Protein AF-A0A967WAH9-F1 (afdb_monomer)

Radius of gyration: 11.99 Å; Cα contacts (8 Å, |Δi|>4): 75; chains: 1; bounding box: 25×24×30 Å

Foldseek 3Di:
DPDPPPPDDDLLNLLLVCQQVQLVVDPNSKDALVRSQVVSCVSPNDDSVVVVVCCVPQPQFDDPDPRITHGDPVRD

Solvent-accessible surface area (backbone atoms only — not comparable to full-atom values): 4665 Å² total; per-residue (Å²): 144,79,81,87,75,88,72,84,75,50,73,64,55,56,47,62,74,40,42,69,65,50,18,70,76,31,98,83,38,44,36,44,54,68,56,54,47,54,57,47,39,73,79,46,87,63,69,63,62,67,57,55,48,46,52,73,71,41,74,22,39,39,77,71,56,99,60,26,30,32,68,42,82,90,51,108

Secondary structure (DSSP, 8-state):
------SS--HHHHHHHHHHHHHTTSTTS-EEHHHHHHHHHHHS---HHHHHHHHHH-TTEEEEETTEEEE-GGG-

Mean predicted aligned error: 4.49 Å

pLDDT: mean 91.74, std 14.42, range [36.12, 98.62]

Structure (mmCIF, N/CA/C/O backbone):
data_AF-A0A967WAH9-F1
#
_entry.id   AF-A0A967WAH9-F1
#
loop_
_atom_site.group_PDB
_atom_site.id
_atom_site.type_symbol
_atom_site.label_atom_id
_atom_site.label_alt_id
_atom_site.label_comp_id
_atom_site.label_asym_id
_atom_site.label_entity_id
_atom_site.label_seq_id
_atom_site.pdbx_PDB_ins_code
_atom_site.Cartn_x
_atom_site.Cartn_y
_atom_site.Cartn_z
_atom_site.occupancy
_atom_site.B_iso_or_equiv
_atom_site.auth_seq_id
_atom_site.auth_comp_id
_atom_site.auth_asym_id
_atom_site.auth_atom_id
_atom_site.pdbx_PDB_model_num
ATOM 1 N N . TRP A 1 1 ? 15.726 11.861 14.348 1.00 49.78 1 TRP A N 1
ATOM 2 C CA . TRP A 1 1 ? 14.805 11.121 15.233 1.00 49.78 1 TRP A CA 1
ATOM 3 C C . TRP A 1 1 ? 14.049 12.111 16.100 1.00 49.78 1 TRP A C 1
ATOM 5 O O . TRP A 1 1 ? 14.102 12.041 17.319 1.00 49.78 1 TRP A O 1
ATOM 15 N N . GLU A 1 2 ? 13.357 13.044 15.456 1.00 36.12 2 GLU A N 1
ATOM 16 C CA . GLU A 1 2 ? 12.505 14.029 16.113 1.00 36.12 2 GLU A CA 1
ATOM 17 C C . GLU A 1 2 ? 11.096 13.801 15.568 1.00 36.12 2 GLU A C 1
ATOM 19 O O . GLU A 1 2 ? 10.895 13.775 14.357 1.00 36.12 2 GLU A O 1
ATOM 24 N N . GLU A 1 3 ? 10.180 13.523 16.496 1.00 45.22 3 GLU A N 1
ATOM 25 C CA . GLU A 1 3 ? 8.723 13.511 16.329 1.00 45.22 3 GLU A CA 1
ATOM 26 C C . GLU A 1 3 ? 8.100 12.474 15.378 1.00 45.22 3 GLU A C 1
ATOM 28 O O . GLU A 1 3 ? 7.455 12.806 14.388 1.00 45.22 3 GLU A O 1
ATOM 33 N N . VAL A 1 4 ? 8.133 11.191 15.760 1.00 55.59 4 VAL A N 1
ATOM 34 C CA . VAL A 1 4 ? 7.039 10.280 15.370 1.00 55.59 4 VA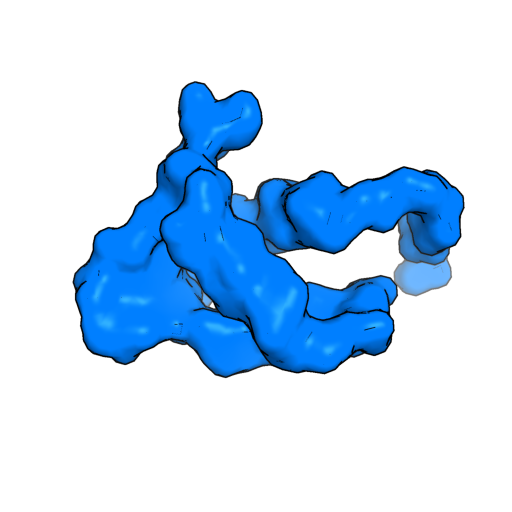L A CA 1
ATOM 35 C C . VAL A 1 4 ? 5.939 10.419 16.423 1.00 55.59 4 VAL A C 1
ATOM 37 O O . VAL A 1 4 ? 5.856 9.645 17.377 1.00 55.59 4 VAL A O 1
ATOM 40 N N . HIS A 1 5 ? 5.127 11.471 16.300 1.00 47.25 5 HIS A N 1
ATOM 41 C CA . HIS A 1 5 ? 3.913 11.631 17.100 1.00 47.25 5 HIS A CA 1
ATOM 42 C C . HIS A 1 5 ? 2.922 10.532 16.712 1.00 47.25 5 HIS A C 1
ATOM 44 O O . HIS A 1 5 ? 2.138 10.691 15.786 1.00 47.25 5 HIS A O 1
ATOM 50 N N . TYR A 1 6 ? 2.913 9.416 17.442 1.00 52.56 6 TYR A N 1
ATOM 51 C CA . TYR A 1 6 ? 1.900 8.365 17.289 1.00 52.56 6 TYR A CA 1
ATOM 52 C C . TYR A 1 6 ? 0.541 8.789 17.893 1.00 52.56 6 TYR A C 1
ATOM 54 O O . TYR A 1 6 ? -0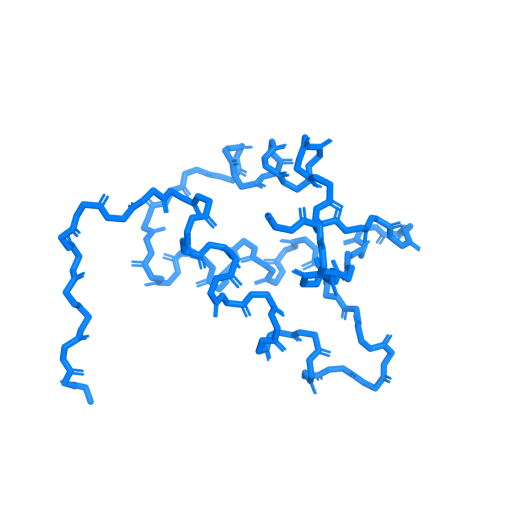.067 8.067 18.683 1.00 52.56 6 TYR A O 1
ATOM 62 N N . ARG A 1 7 ? 0.075 10.012 17.604 1.00 54.09 7 ARG A N 1
ATOM 63 C CA . ARG A 1 7 ? -1.205 10.538 18.097 1.00 54.09 7 ARG A CA 1
ATOM 64 C C . ARG A 1 7 ? -2.281 10.329 17.034 1.00 54.09 7 ARG A C 1
ATOM 66 O O . ARG A 1 7 ? -2.427 11.135 16.130 1.00 54.09 7 ARG A O 1
ATOM 73 N N . GLY A 1 8 ? -3.050 9.252 17.165 1.00 69.56 8 GLY A N 1
ATOM 74 C CA . GLY A 1 8 ? -4.375 9.127 16.542 1.00 69.56 8 GLY A CA 1
ATOM 75 C C . GLY A 1 8 ? -4.448 8.833 15.038 1.00 69.56 8 GLY A C 1
ATOM 76 O O . GLY A 1 8 ? -5.562 8.680 14.545 1.00 69.56 8 GLY A O 1
ATOM 77 N N . GLU A 1 9 ? -3.334 8.709 14.310 1.00 82.50 9 GLU A N 1
ATOM 78 C CA . GLU A 1 9 ? -3.397 8.388 12.876 1.00 82.50 9 GLU A CA 1
ATOM 79 C C . GLU A 1 9 ? -3.923 6.965 12.604 1.00 82.50 9 GLU A C 1
ATOM 81 O O . GLU A 1 9 ? -3.523 5.958 13.214 1.00 82.50 9 GLU A O 1
ATOM 86 N N . SER A 1 10 ? -4.847 6.871 11.647 1.00 93.56 10 SER A N 1
ATOM 87 C CA . SER A 1 10 ? -5.380 5.601 11.165 1.00 93.56 10 SER A CA 1
ATOM 88 C C . SER A 1 10 ? -4.310 4.817 10.398 1.00 93.56 10 SER A C 1
ATOM 90 O O . SER A 1 10 ? -3.328 5.371 9.903 1.00 93.56 10 SER A O 1
ATOM 92 N N . LEU A 1 11 ? -4.487 3.496 10.281 1.00 95.69 11 LEU A N 1
ATOM 93 C CA . LEU A 1 11 ? -3.569 2.668 9.489 1.00 95.69 11 LEU A CA 1
ATOM 94 C C . LEU A 1 11 ? -3.522 3.136 8.025 1.00 95.69 11 LEU A C 1
ATOM 96 O O . LEU A 1 11 ? -2.450 3.145 7.422 1.00 95.69 11 LEU A O 1
ATOM 100 N N . LEU A 1 12 ? -4.665 3.583 7.497 1.00 97.00 12 LEU A N 1
ATOM 101 C CA . LEU A 1 12 ? -4.773 4.158 6.162 1.00 97.00 12 LEU A CA 1
ATOM 102 C C . LEU A 1 12 ? -3.911 5.416 6.015 1.00 97.00 12 LEU A C 1
ATOM 104 O O . LEU A 1 12 ? -3.129 5.495 5.075 1.00 97.00 12 LEU A O 1
ATOM 108 N N . GLN A 1 13 ? -3.978 6.355 6.965 1.00 96.19 13 GLN A N 1
ATOM 109 C CA . GLN A 1 13 ? -3.156 7.573 6.939 1.00 96.19 13 GLN A CA 1
ATOM 110 C C . GLN A 1 13 ? -1.658 7.247 6.949 1.00 96.19 13 GLN A C 1
ATOM 112 O O . GLN A 1 13 ? -0.903 7.794 6.145 1.00 96.19 13 GLN A O 1
ATOM 117 N N . THR A 1 14 ? -1.237 6.282 7.776 1.00 95.44 14 THR A N 1
ATOM 118 C CA . THR A 1 14 ? 0.152 5.799 7.780 1.00 95.44 14 THR A CA 1
ATOM 119 C C . THR A 1 14 ? 0.560 5.228 6.416 1.00 95.44 14 THR A C 1
ATOM 121 O O . THR A 1 14 ? 1.651 5.516 5.925 1.00 95.44 14 THR A O 1
ATOM 124 N N . MET A 1 15 ? -0.300 4.422 5.783 1.00 97.62 15 MET A N 1
ATOM 125 C CA . MET A 1 15 ? -0.015 3.826 4.474 1.00 97.62 15 MET A CA 1
ATOM 126 C C . MET A 1 15 ? 0.027 4.877 3.359 1.00 97.62 15 MET A C 1
ATOM 128 O O . MET A 1 15 ? 0.997 4.909 2.603 1.00 97.62 15 MET A O 1
ATOM 132 N N . VAL A 1 16 ? -0.956 5.779 3.295 1.00 97.75 16 VAL A N 1
ATOM 133 C CA . VAL A 1 16 ? -1.025 6.890 2.328 1.00 97.75 16 VAL A CA 1
ATOM 134 C C . VAL A 1 16 ? 0.205 7.791 2.428 1.00 97.75 16 VAL A C 1
ATOM 136 O O . VAL A 1 16 ? 0.807 8.123 1.412 1.00 97.75 16 VAL A O 1
ATOM 139 N N . GLY A 1 17 ? 0.643 8.138 3.642 1.00 96.00 17 GLY A N 1
ATOM 140 C CA . GLY A 1 17 ? 1.826 8.980 3.844 1.00 96.00 17 GLY A CA 1
ATOM 141 C C . GLY A 1 17 ? 3.151 8.314 3.448 1.00 96.00 17 GLY A C 1
ATOM 142 O O . GLY A 1 17 ? 4.155 8.999 3.225 1.00 96.00 17 GLY A O 1
ATOM 143 N N . MET A 1 18 ? 3.178 6.983 3.358 1.00 95.19 18 MET A N 1
ATOM 144 C CA . MET A 1 18 ? 4.393 6.218 3.088 1.00 95.19 18 MET A CA 1
ATOM 145 C C . MET A 1 18 ? 4.485 5.718 1.645 1.00 95.19 18 MET A C 1
ATOM 147 O O . MET A 1 18 ? 5.583 5.676 1.092 1.00 95.19 18 MET A O 1
ATOM 151 N N . MET A 1 19 ? 3.363 5.367 1.017 1.00 97.81 19 MET A N 1
ATOM 152 C CA . MET A 1 19 ? 3.348 4.768 -0.318 1.00 97.81 19 MET A CA 1
ATOM 153 C C . MET A 1 19 ? 4.057 5.604 -1.401 1.00 97.81 19 MET A C 1
ATOM 155 O O . MET A 1 19 ? 4.889 5.016 -2.094 1.00 97.81 19 MET A O 1
ATOM 159 N N . PRO A 1 20 ? 3.880 6.940 -1.501 1.00 97.31 20 PRO A N 1
ATOM 160 C CA . PRO A 1 20 ? 4.645 7.764 -2.445 1.00 97.31 20 PRO A CA 1
ATOM 161 C C . PRO A 1 20 ? 6.161 7.651 -2.273 1.00 97.31 20 PRO A C 1
ATOM 163 O O . PRO A 1 20 ? 6.912 7.704 -3.239 1.00 97.31 20 PRO A O 1
ATOM 166 N N . LYS A 1 21 ? 6.636 7.495 -1.031 1.00 96.81 21 LYS A N 1
ATOM 167 C CA . LYS A 1 21 ? 8.069 7.361 -0.739 1.00 96.81 21 LYS A CA 1
ATOM 168 C C . LYS A 1 21 ? 8.588 5.973 -1.089 1.00 96.81 21 LYS A C 1
ATOM 170 O O . LYS A 1 21 ? 9.763 5.836 -1.391 1.00 96.81 21 LYS A O 1
ATOM 175 N N . LEU A 1 22 ? 7.745 4.944 -1.009 1.00 97.56 22 LEU A N 1
ATOM 176 C CA . LEU A 1 22 ? 8.141 3.581 -1.348 1.00 97.56 22 LEU A CA 1
ATOM 177 C C . LEU A 1 22 ? 8.182 3.360 -2.860 1.00 97.56 22 LEU A C 1
ATOM 179 O O . LEU A 1 22 ? 9.083 2.674 -3.337 1.00 97.56 22 LEU A O 1
ATOM 183 N N . THR A 1 23 ? 7.246 3.934 -3.620 1.00 97.44 23 THR A N 1
ATOM 184 C CA . THR A 1 23 ? 7.205 3.764 -5.081 1.00 97.44 23 THR A CA 1
ATOM 185 C C . THR A 1 23 ? 8.446 4.349 -5.754 1.00 97.44 23 THR A C 1
ATOM 187 O O . THR A 1 23 ? 8.971 3.731 -6.680 1.00 97.44 23 THR A O 1
ATOM 190 N N . THR A 1 24 ? 8.989 5.457 -5.235 1.00 96.88 24 THR A N 1
ATOM 191 C CA . THR A 1 24 ? 10.216 6.094 -5.751 1.00 96.88 24 THR A CA 1
ATOM 192 C C . THR A 1 24 ? 11.491 5.279 -5.521 1.00 96.88 24 THR A C 1
ATOM 194 O O . THR A 1 24 ? 12.503 5.554 -6.162 1.00 96.88 24 THR A O 1
ATOM 197 N N . LEU A 1 25 ? 11.465 4.250 -4.663 1.00 96.00 25 LEU A N 1
ATOM 198 C CA . LEU A 1 25 ? 12.612 3.356 -4.434 1.00 96.00 25 LEU A CA 1
ATOM 199 C C . LEU A 1 25 ? 12.818 2.3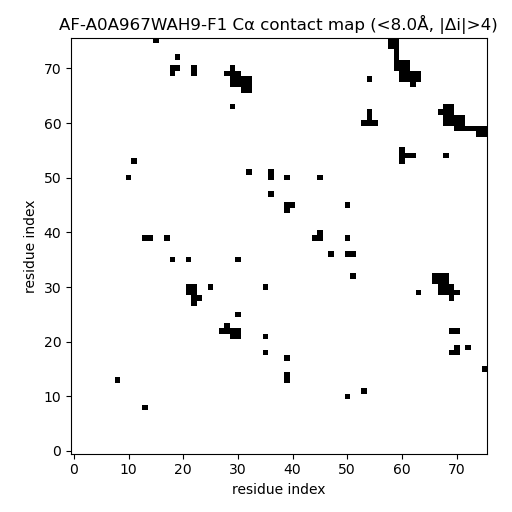40 -5.566 1.00 96.00 25 LEU A C 1
ATOM 201 O O . LEU A 1 25 ? 13.809 1.611 -5.565 1.00 96.00 25 LEU A O 1
ATOM 205 N N . SER A 1 26 ? 11.887 2.271 -6.520 1.00 93.00 26 SER A N 1
ATOM 206 C CA . SER A 1 26 ? 11.975 1.395 -7.685 1.00 93.00 26 SER A CA 1
ATOM 207 C C . SER A 1 26 ? 11.844 2.208 -8.977 1.00 93.00 26 SER A C 1
ATOM 209 O O . SER A 1 26 ? 10.976 3.080 -9.054 1.00 93.00 26 SER A O 1
ATOM 211 N N . PRO A 1 27 ? 12.622 1.903 -10.030 1.00 92.88 27 PRO A N 1
ATOM 212 C CA . PRO A 1 27 ? 12.449 2.545 -11.334 1.00 92.88 27 PRO A CA 1
ATOM 213 C C . PRO A 1 27 ? 11.055 2.333 -11.942 1.00 92.88 27 PRO A C 1
ATOM 215 O O .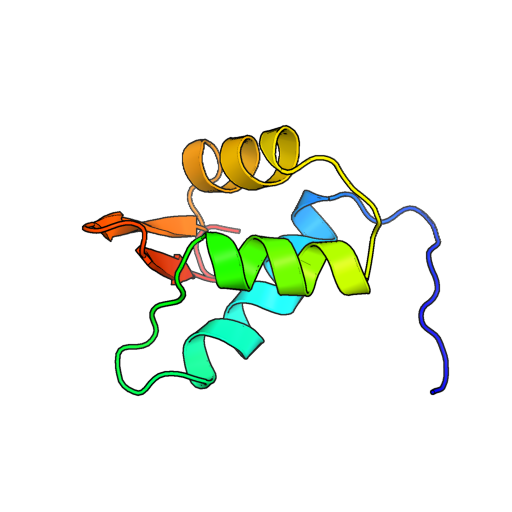 PRO A 1 27 ? 10.584 3.162 -12.710 1.00 92.88 27 PRO A O 1
ATOM 218 N N . GLN A 1 28 ? 10.394 1.222 -11.603 1.00 95.38 28 GLN A N 1
ATOM 219 C CA . GLN A 1 28 ? 9.065 0.866 -12.102 1.00 95.38 28 GLN A CA 1
ATOM 220 C C . GLN A 1 28 ? 7.929 1.580 -11.356 1.00 95.38 28 GLN A C 1
ATOM 222 O O . GLN A 1 28 ? 6.776 1.452 -11.755 1.00 95.38 28 GLN A O 1
ATOM 227 N N . GLY A 1 29 ? 8.217 2.299 -10.266 1.00 97.00 29 GLY A N 1
ATOM 228 C CA . GLY A 1 29 ? 7.177 2.923 -9.447 1.00 97.00 29 GLY A CA 1
ATOM 229 C C . GLY A 1 29 ? 6.293 1.913 -8.706 1.00 97.00 29 GLY A C 1
ATOM 230 O O . GLY A 1 29 ? 5.158 2.235 -8.359 1.00 97.00 29 GLY A O 1
ATOM 231 N N . THR A 1 30 ? 6.779 0.689 -8.472 1.00 98.00 30 THR A N 1
ATOM 232 C CA . THR A 1 30 ? 6.015 -0.410 -7.864 1.00 98.00 30 THR A CA 1
ATOM 233 C C . THR A 1 30 ? 6.704 -0.989 -6.636 1.00 98.00 30 THR A C 1
ATOM 235 O O . THR A 1 30 ? 7.924 -1.124 -6.590 1.00 98.00 30 THR A O 1
ATOM 238 N N . VAL A 1 31 ? 5.918 -1.433 -5.662 1.00 98.44 31 VAL A N 1
ATOM 239 C CA . VAL A 1 31 ? 6.398 -1.940 -4.378 1.00 98.44 31 VAL A CA 1
ATOM 240 C C . VAL A 1 31 ? 5.743 -3.284 -4.089 1.00 98.44 31 VAL A C 1
ATOM 242 O O . VAL A 1 31 ? 4.527 -3.430 -4.194 1.00 98.44 31 VAL A O 1
ATOM 245 N N . HIS A 1 32 ? 6.541 -4.283 -3.713 1.00 98.44 32 HIS A N 1
ATOM 246 C CA . HIS A 1 32 ? 6.014 -5.595 -3.342 1.00 98.44 32 HIS A CA 1
ATOM 247 C C . HIS A 1 32 ? 5.291 -5.531 -1.982 1.00 98.44 32 HIS A C 1
ATOM 249 O O . HIS A 1 32 ? 5.789 -4.894 -1.050 1.00 98.44 32 HIS A O 1
ATOM 255 N N . ALA A 1 33 ? 4.182 -6.259 -1.808 1.00 98.38 33 ALA A N 1
ATOM 256 C CA . ALA A 1 33 ? 3.386 -6.255 -0.568 1.00 98.38 33 ALA A CA 1
ATOM 257 C C . ALA A 1 33 ? 4.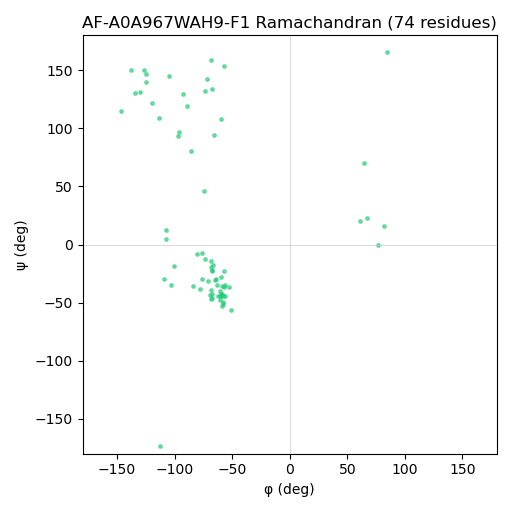202 -6.539 0.705 1.00 98.38 33 ALA A C 1
ATOM 259 O O . ALA A 1 33 ? 3.966 -5.928 1.745 1.00 98.38 33 ALA A O 1
ATOM 260 N N . LYS A 1 34 ? 5.203 -7.428 0.628 1.00 98.12 34 LYS A N 1
ATOM 261 C CA . LYS A 1 34 ? 6.125 -7.693 1.753 1.00 98.12 34 LYS A CA 1
ATOM 262 C C . LYS A 1 34 ? 6.903 -6.443 2.175 1.0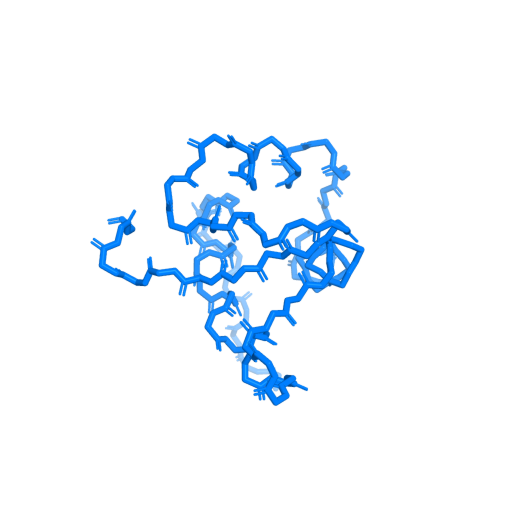0 98.12 34 LYS A C 1
ATOM 264 O O . LYS A 1 34 ? 7.075 -6.220 3.365 1.00 98.12 34 LYS A O 1
ATOM 269 N N . THR A 1 35 ? 7.353 -5.632 1.219 1.00 98.19 35 THR A N 1
ATOM 270 C CA . THR A 1 35 ? 8.084 -4.389 1.495 1.00 98.19 35 THR A CA 1
ATOM 271 C C . THR A 1 35 ? 7.162 -3.351 2.118 1.00 98.19 35 THR A C 1
ATOM 273 O O . THR A 1 35 ? 7.537 -2.737 3.113 1.00 98.19 35 THR A O 1
ATOM 276 N N . ILE A 1 36 ? 5.938 -3.215 1.593 1.00 98.19 36 ILE A N 1
ATOM 277 C CA . ILE A 1 36 ? 4.910 -2.332 2.163 1.00 98.19 36 ILE A CA 1
ATOM 278 C C . ILE A 1 36 ? 4.639 -2.726 3.619 1.00 98.19 36 ILE A C 1
ATOM 280 O O . ILE A 1 36 ? 4.749 -1.887 4.509 1.00 98.19 36 ILE A O 1
ATOM 284 N N . TYR A 1 37 ? 4.374 -4.011 3.883 1.00 98.25 37 TYR A N 1
ATOM 285 C CA . TYR A 1 37 ? 4.152 -4.515 5.239 1.00 98.25 37 TYR A CA 1
ATOM 286 C C . TYR A 1 37 ? 5.340 -4.241 6.165 1.00 98.25 37 TYR A C 1
ATOM 288 O O . TYR A 1 37 ? 5.145 -3.699 7.249 1.00 98.25 37 TYR A O 1
ATOM 296 N N . SER A 1 38 ? 6.564 -4.571 5.746 1.00 97.44 38 SER A N 1
ATOM 297 C CA .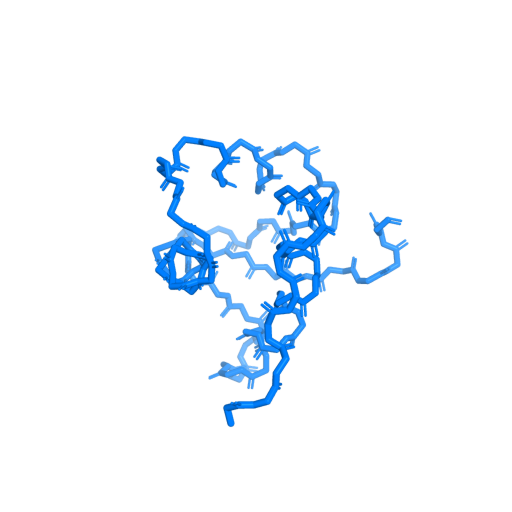 SER A 1 38 ? 7.760 -4.338 6.560 1.00 97.44 38 SER A CA 1
ATOM 298 C C . SER A 1 38 ? 7.938 -2.860 6.903 1.00 97.44 38 SER A C 1
ATOM 300 O O . SER A 1 38 ? 8.227 -2.537 8.052 1.00 97.44 38 SER A O 1
ATOM 302 N N . ALA A 1 39 ? 7.717 -1.962 5.942 1.00 96.75 39 ALA A N 1
ATOM 303 C CA . ALA A 1 39 ? 7.833 -0.526 6.155 1.00 96.75 39 ALA A CA 1
ATOM 304 C C . ALA A 1 39 ? 6.740 0.003 7.106 1.00 96.75 39 ALA A C 1
ATOM 306 O O . ALA A 1 39 ? 7.050 0.739 8.044 1.00 96.75 39 ALA A O 1
ATOM 307 N N . VAL A 1 40 ? 5.487 -0.449 6.953 1.00 96.19 40 VAL A N 1
ATOM 308 C CA . VAL A 1 40 ? 4.390 -0.093 7.870 1.00 96.19 40 VAL A CA 1
ATOM 309 C C . VAL A 1 40 ? 4.698 -0.610 9.274 1.00 96.19 40 VAL A C 1
ATOM 311 O O . VAL A 1 40 ? 4.546 0.125 10.244 1.00 96.19 40 VAL A O 1
ATOM 314 N N . ASN A 1 41 ? 5.175 -1.852 9.392 1.00 95.31 41 ASN A N 1
ATOM 315 C CA . ASN A 1 41 ? 5.408 -2.518 10.671 1.00 95.31 41 ASN A CA 1
ATOM 316 C C . ASN A 1 41 ? 6.555 -1.894 11.491 1.00 95.31 41 ASN A C 1
ATOM 318 O O . ASN A 1 41 ? 6.571 -2.027 12.715 1.00 95.31 41 ASN A O 1
ATOM 322 N N . VAL A 1 42 ? 7.492 -1.193 10.838 1.00 94.25 42 VAL A N 1
ATOM 323 C CA . VAL A 1 42 ? 8.522 -0.375 11.507 1.00 94.25 42 VAL A CA 1
ATOM 324 C C . VAL A 1 42 ? 7.903 0.845 12.193 1.00 94.25 42 VAL A C 1
ATOM 326 O O . VAL A 1 42 ? 8.313 1.191 13.297 1.00 94.25 42 VAL A O 1
ATOM 329 N N . LEU A 1 43 ? 6.909 1.478 11.565 1.00 89.94 43 LEU A N 1
ATOM 330 C CA . LEU A 1 43 ? 6.238 2.673 12.092 1.00 89.94 43 LEU A CA 1
ATOM 331 C C . LEU A 1 43 ? 5.113 2.328 13.076 1.00 89.94 43 LEU A C 1
ATOM 333 O O . LEU A 1 43 ? 4.884 3.042 14.048 1.00 89.94 43 LEU A O 1
ATOM 337 N N . ARG A 1 44 ? 4.405 1.226 12.822 1.00 89.25 44 ARG A N 1
ATOM 338 C CA . ARG A 1 44 ? 3.269 0.748 13.607 1.00 89.25 44 ARG A CA 1
ATOM 339 C C . ARG A 1 44 ? 3.244 -0.773 13.604 1.00 89.25 44 ARG A C 1
ATOM 341 O O . ARG A 1 44 ? 2.935 -1.383 12.587 1.00 89.25 44 ARG A O 1
ATOM 348 N N . ARG A 1 45 ? 3.447 -1.386 14.772 1.00 92.00 45 ARG A N 1
ATOM 349 C CA . ARG A 1 45 ? 3.255 -2.833 14.958 1.00 92.00 45 ARG A CA 1
ATOM 350 C C . ARG A 1 45 ? 1.805 -3.211 14.637 1.00 92.00 45 ARG A C 1
ATOM 352 O O . ARG A 1 45 ? 0.903 -2.904 15.414 1.00 92.00 45 ARG A O 1
ATOM 359 N N . VAL A 1 46 ? 1.588 -3.885 13.510 1.00 92.94 46 VAL A N 1
ATOM 360 C CA . VAL A 1 46 ? 0.281 -4.421 13.101 1.00 92.94 46 VAL A CA 1
ATOM 361 C C . VAL A 1 46 ? 0.431 -5.821 12.512 1.00 92.94 46 VAL A C 1
ATOM 363 O O . VAL A 1 46 ? 1.460 -6.131 11.903 1.00 92.94 46 VAL A O 1
ATOM 366 N N . PRO A 1 47 ? -0.589 -6.685 12.649 1.00 96.25 47 PRO A N 1
ATOM 367 C CA . PRO A 1 47 ? -0.664 -7.897 11.849 1.00 96.25 47 PRO A CA 1
ATOM 368 C C . PRO A 1 47 ? -0.645 -7.551 10.347 1.00 96.25 47 PRO A C 1
ATOM 370 O O . PRO A 1 47 ? -1.099 -6.473 9.960 1.00 96.25 47 PRO A O 1
ATOM 373 N N . PRO A 1 48 ? -0.175 -8.456 9.475 1.00 97.25 48 PRO A N 1
ATOM 374 C CA . PRO A 1 48 ? -0.176 -8.221 8.029 1.00 97.25 48 PRO A CA 1
ATOM 375 C C . PRO A 1 48 ? -1.588 -8.102 7.437 1.00 97.25 48 PRO A C 1
ATOM 377 O O . PRO A 1 48 ? -1.785 -7.356 6.482 1.00 97.25 48 PRO A O 1
ATOM 380 N N . GLY A 1 49 ? -2.577 -8.786 8.026 1.00 98.25 49 GLY A N 1
ATOM 381 C CA . GLY A 1 49 ? -3.961 -8.825 7.533 1.00 98.25 49 GLY A CA 1
ATOM 382 C C . GLY A 1 49 ? -4.570 -7.441 7.269 1.00 98.25 49 GLY A C 1
ATOM 383 O O . GLY A 1 49 ? -4.955 -7.182 6.135 1.00 98.25 49 GLY A O 1
ATOM 384 N N . PRO A 1 50 ? -4.608 -6.525 8.255 1.00 97.75 50 PRO A N 1
ATOM 385 C CA . PRO A 1 50 ? -5.099 -5.159 8.054 1.00 97.75 50 PRO A CA 1
ATOM 386 C C . PRO A 1 50 ? -4.385 -4.359 6.954 1.00 97.75 50 PRO A C 1
ATOM 388 O O . PRO A 1 50 ? -5.035 -3.601 6.242 1.00 97.75 50 PRO A O 1
ATOM 391 N N . VAL A 1 51 ? -3.069 -4.533 6.778 1.00 98.38 51 VAL A N 1
ATOM 392 C CA . VAL A 1 51 ? -2.317 -3.852 5.705 1.00 98.38 51 VAL A CA 1
ATOM 393 C C . VAL A 1 51 ? -2.758 -4.375 4.341 1.00 98.38 51 VAL A C 1
ATOM 395 O O . VAL A 1 51 ? -3.026 -3.599 3.431 1.00 98.38 51 VAL A O 1
ATOM 398 N N . PHE A 1 52 ? -2.871 -5.696 4.199 1.00 98.38 52 PHE A N 1
ATOM 399 C CA . PHE A 1 52 ? -3.293 -6.316 2.944 1.00 98.38 52 PHE A CA 1
ATOM 400 C C . PHE A 1 52 ?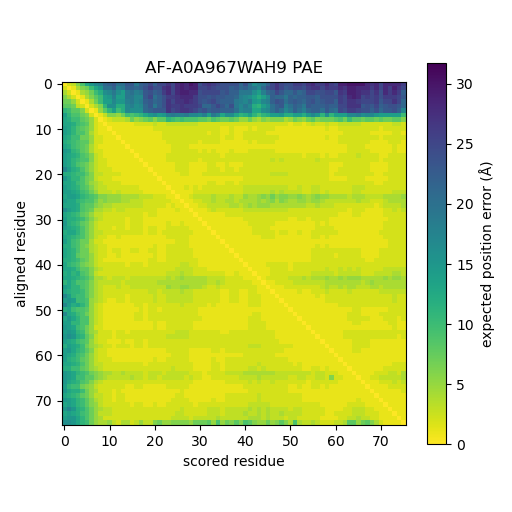 -4.771 -6.079 2.635 1.00 98.38 52 PHE A C 1
ATOM 402 O O . PHE A 1 52 ? -5.124 -5.963 1.464 1.00 98.38 52 PHE A O 1
ATOM 409 N N . ALA A 1 53 ? -5.614 -5.961 3.665 1.00 98.44 53 ALA A N 1
ATOM 410 C CA . ALA A 1 53 ? -7.000 -5.547 3.507 1.00 98.44 53 ALA A CA 1
ATOM 411 C C . ALA A 1 53 ? -7.061 -4.161 2.857 1.00 98.44 53 ALA A C 1
ATOM 413 O O . ALA A 1 53 ? -7.646 -4.042 1.789 1.00 98.44 53 ALA A O 1
ATOM 414 N N . LEU A 1 54 ? -6.355 -3.167 3.409 1.00 98.56 54 LEU A N 1
ATOM 415 C CA . LEU A 1 54 ? -6.317 -1.819 2.834 1.00 98.56 54 LEU A CA 1
ATOM 416 C C . LEU A 1 54 ? -5.753 -1.808 1.409 1.00 98.56 54 LEU A C 1
ATOM 418 O O . LEU A 1 54 ? -6.368 -1.215 0.532 1.00 98.56 54 LEU A O 1
ATOM 422 N N . LEU A 1 55 ? -4.656 -2.531 1.140 1.00 98.50 55 LEU A N 1
ATOM 423 C CA . LEU A 1 55 ? -4.118 -2.689 -0.224 1.00 98.50 55 LEU A CA 1
ATOM 424 C C . LEU A 1 55 ? -5.126 -3.275 -1.227 1.00 98.50 55 LEU A C 1
ATOM 426 O O . LEU A 1 55 ? -4.935 -3.125 -2.431 1.00 98.50 55 LEU A O 1
ATOM 430 N N . SER A 1 56 ? -6.145 -3.989 -0.747 1.00 97.88 56 SER A N 1
ATOM 431 C CA . SER A 1 56 ? -7.159 -4.637 -1.583 1.00 97.88 56 SER A CA 1
ATOM 432 C C . SER A 1 56 ? -8.471 -3.853 -1.656 1.00 97.88 56 SER A C 1
ATOM 434 O O . SER A 1 56 ? -9.272 -4.126 -2.546 1.00 97.88 56 SER A O 1
ATOM 436 N N . THR A 1 57 ? -8.724 -2.931 -0.721 1.00 98.19 57 THR A N 1
ATOM 437 C CA . THR A 1 57 ? -10.004 -2.212 -0.604 1.00 98.19 57 THR A CA 1
ATOM 438 C C . THR A 1 57 ? -9.922 -0.743 -0.989 1.00 98.19 57 THR A C 1
ATOM 440 O O . THR A 1 57 ? -10.920 -0.201 -1.455 1.00 98.19 57 THR A O 1
ATOM 443 N N . GLU A 1 58 ? -8.772 -0.093 -0.812 1.00 98.50 58 GLU A N 1
ATOM 444 C CA . GLU A 1 58 ? -8.624 1.341 -1.076 1.00 98.50 58 GLU A CA 1
ATOM 445 C C . GLU A 1 58 ? -8.124 1.598 -2.499 1.00 98.50 58 GLU A C 1
ATOM 447 O O . GLU A 1 58 ? -7.107 1.050 -2.928 1.00 98.50 58 GLU A O 1
ATOM 452 N N . ALA A 1 59 ? -8.815 2.481 -3.224 1.00 98.12 59 ALA A N 1
ATOM 453 C CA . ALA A 1 59 ? -8.565 2.729 -4.645 1.00 98.12 59 ALA A CA 1
ATOM 454 C C . ALA A 1 59 ? -7.174 3.324 -4.937 1.00 98.12 59 ALA A C 1
ATOM 456 O O . ALA A 1 59 ? -6.606 3.058 -5.996 1.00 98.12 59 ALA A O 1
ATOM 457 N N . CYS A 1 60 ? -6.600 4.088 -4.002 1.00 98.38 60 CYS A N 1
ATOM 458 C CA . CYS A 1 60 ? -5.263 4.667 -4.150 1.00 98.38 60 CYS A CA 1
ATOM 459 C C . CYS A 1 60 ? -4.129 3.630 -4.181 1.00 98.38 60 CYS A C 1
ATOM 461 O O . CYS A 1 60 ? -3.034 3.949 -4.649 1.00 98.38 60 CYS A O 1
ATOM 463 N N . PHE A 1 61 ? -4.359 2.391 -3.731 1.00 98.56 61 PHE A N 1
ATOM 464 C CA . PHE A 1 61 ? -3.380 1.308 -3.814 1.00 98.56 61 PHE A CA 1
ATOM 465 C C . PHE A 1 61 ? -3.660 0.441 -5.044 1.00 98.56 61 PHE A C 1
ATOM 467 O O . PHE A 1 61 ? -4.424 -0.520 -4.997 1.00 98.56 61 PHE A O 1
ATOM 474 N N . VAL A 1 62 ? -3.003 0.752 -6.160 1.00 98.50 62 VAL A N 1
ATOM 475 C CA . VAL A 1 62 ? -3.322 0.124 -7.450 1.00 98.50 62 VAL A CA 1
ATOM 476 C C . VAL A 1 62 ? -2.502 -1.165 -7.646 1.00 98.50 62 VAL A C 1
ATOM 478 O O . VAL A 1 62 ? -1.268 -1.094 -7.687 1.00 98.50 62 VAL A O 1
ATOM 481 N N . PRO A 1 63 ? -3.134 -2.349 -7.786 1.00 98.12 63 PRO A N 1
ATOM 482 C CA . PRO A 1 63 ? -2.422 -3.611 -7.970 1.00 98.12 63 PRO A CA 1
ATOM 483 C C . PRO A 1 63 ? -1.831 -3.717 -9.381 1.00 98.12 63 PRO A C 1
ATOM 485 O O . PRO A 1 63 ? -2.519 -3.519 -10.378 1.00 98.12 63 PRO A O 1
ATOM 488 N N . MET A 1 64 ? -0.557 -4.095 -9.466 1.00 98.00 64 MET A N 1
ATOM 489 C CA . MET A 1 64 ? 0.214 -4.211 -10.716 1.00 98.00 64 MET A CA 1
ATOM 490 C C . MET A 1 64 ? 0.487 -5.674 -11.117 1.00 98.00 64 MET A C 1
ATOM 492 O O . MET A 1 64 ? 1.184 -5.942 -12.092 1.00 98.00 64 MET A O 1
ATOM 496 N N . GLY A 1 65 ? -0.063 -6.636 -10.367 1.00 96.31 65 GLY A N 1
ATOM 497 C CA . GLY A 1 65 ? 0.180 -8.070 -10.551 1.00 96.31 65 GLY A CA 1
ATOM 498 C C . GLY A 1 65 ? 1.444 -8.568 -9.839 1.00 96.31 65 GLY A C 1
ATOM 499 O O . GLY A 1 65 ? 2.261 -7.792 -9.350 1.00 96.31 65 GLY A O 1
ATOM 500 N N . GLY A 1 66 ? 1.581 -9.892 -9.697 1.00 96.31 66 GLY A N 1
ATOM 501 C CA . GLY A 1 66 ? 2.780 -10.515 -9.111 1.00 96.31 66 GLY A CA 1
ATOM 502 C C . GLY A 1 66 ? 3.096 -10.116 -7.660 1.00 96.31 66 GLY A C 1
ATOM 503 O O . GLY A 1 66 ? 4.238 -10.248 -7.232 1.00 96.31 66 GLY A O 1
ATOM 504 N N . GLY A 1 67 ? 2.114 -9.604 -6.910 1.00 97.44 67 GLY A N 1
ATOM 505 C CA . GLY A 1 67 ? 2.316 -9.109 -5.544 1.00 97.44 67 GLY A CA 1
ATOM 506 C C . GLY A 1 67 ? 2.868 -7.680 -5.455 1.00 97.44 67 GLY A C 1
ATOM 507 O O . GLY A 1 67 ? 3.345 -7.290 -4.387 1.00 97.44 67 GLY A O 1
ATOM 508 N N . TYR A 1 68 ? 2.805 -6.908 -6.543 1.00 98.38 68 TYR A N 1
ATOM 509 C CA . TYR A 1 68 ? 3.228 -5.511 -6.597 1.00 98.38 68 TYR A CA 1
ATOM 510 C C . TYR A 1 68 ? 2.044 -4.545 -6.617 1.00 98.38 68 TYR A C 1
ATOM 512 O O . TYR A 1 68 ? 1.014 -4.809 -7.235 1.00 98.38 68 TYR A O 1
ATOM 520 N N . TRP A 1 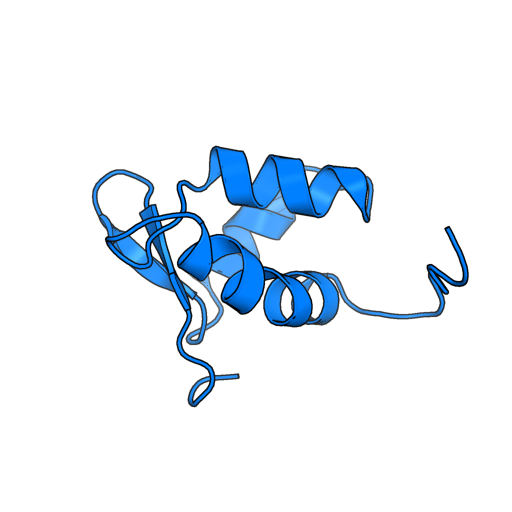69 ? 2.238 -3.399 -5.970 1.00 98.62 69 TRP A N 1
ATOM 521 C CA . TRP A 1 69 ? 1.321 -2.264 -5.954 1.00 98.62 69 TRP A CA 1
ATOM 522 C C . TRP A 1 69 ? 2.052 -0.992 -6.369 1.00 98.62 69 TRP A C 1
ATOM 524 O O . TRP A 1 69 ? 3.242 -0.836 -6.096 1.00 98.62 69 TRP A O 1
ATOM 534 N N . THR A 1 70 ? 1.334 -0.065 -6.985 1.00 98.50 70 THR A N 1
ATOM 535 C CA . THR A 1 70 ? 1.739 1.340 -7.093 1.00 98.50 70 THR A CA 1
ATOM 536 C C . THR A 1 70 ? 0.780 2.211 -6.275 1.00 98.50 70 THR A C 1
ATOM 538 O O . THR A 1 70 ? -0.042 1.692 -5.515 1.00 98.50 70 THR A O 1
ATOM 541 N N . PHE A 1 71 ? 0.919 3.528 -6.376 1.00 98.44 71 PHE A N 1
ATOM 542 C CA . PHE A 1 71 ? 0.123 4.486 -5.627 1.00 98.44 71 PHE A CA 1
ATOM 543 C C . PHE A 1 71 ? -0.371 5.614 -6.525 1.00 98.44 71 PHE A C 1
ATOM 545 O O . PHE A 1 71 ? 0.432 6.236 -7.220 1.00 98.44 71 PHE A O 1
ATOM 552 N N . ASP A 1 72 ? -1.670 5.895 -6.459 1.00 97.94 72 ASP A N 1
ATOM 553 C CA . ASP A 1 72 ? -2.286 7.038 -7.126 1.00 97.94 72 ASP A CA 1
ATOM 554 C C . ASP A 1 72 ? -2.810 8.033 -6.087 1.00 97.94 72 ASP A C 1
ATOM 556 O O . ASP A 1 72 ? -3.793 7.785 -5.386 1.00 97.94 72 ASP A O 1
ATOM 560 N N . GLN A 1 73 ? -2.135 9.180 -5.993 1.00 95.88 73 GLN A N 1
ATOM 561 C CA . GLN A 1 73 ? -2.482 10.232 -5.043 1.00 95.88 73 GLN A CA 1
ATOM 562 C C . GLN A 1 73 ? -3.828 10.901 -5.360 1.00 95.88 73 GLN A C 1
ATOM 564 O O . GLN A 1 73 ? -4.438 11.478 -4.464 1.00 95.88 73 GLN A O 1
ATOM 569 N N . ALA A 1 74 ? -4.308 10.829 -6.604 1.00 97.12 74 ALA A N 1
ATOM 570 C CA . ALA A 1 74 ? -5.598 11.398 -6.982 1.00 97.12 74 ALA A CA 1
ATOM 571 C C . ALA A 1 74 ? -6.794 10.573 -6.467 1.00 97.12 74 ALA A C 1
ATOM 573 O O . ALA A 1 74 ? -7.923 11.055 -6.520 1.00 97.12 74 ALA A O 1
ATOM 574 N N . LEU A 1 75 ? -6.553 9.351 -5.975 1.00 95.81 75 LEU A N 1
ATOM 575 C CA . LEU A 1 75 ? -7.570 8.403 -5.503 1.00 95.81 75 LEU A CA 1
ATOM 576 C C . LEU A 1 75 ? -7.598 8.243 -3.971 1.00 95.81 75 LEU A C 1
ATOM 578 O O . LEU A 1 75 ? -8.176 7.273 -3.475 1.00 95.81 75 LEU A O 1
ATOM 582 N N . VAL A 1 76 ? -6.913 9.129 -3.239 1.00 89.94 76 VAL A N 1
ATOM 583 C CA . VAL A 1 76 ? -6.872 9.155 -1.763 1.00 89.94 76 VAL A CA 1
ATOM 584 C C . VAL A 1 76 ? -8.157 9.729 -1.184 1.00 89.94 76 VAL A C 1
ATOM 586 O O . VAL A 1 76 ? -8.618 10.772 -1.699 1.00 89.94 76 VAL A O 1
#

Nearest PDB structures (foldseek):
  7tjh-assembly1_D  TM=7.307E-01  e=5.447E-01  Saccharomyces cerevisiae
  4wxh-assembly1_A  TM=6.570E-01  e=9.284E-01  Streptomyces peucetius
  1cf7-assembly1_A  TM=5.630E-01  e=7.602E-01  Homo sapiens
  5eeg-assembly1_B  TM=5.551E-01  e=9.924E-01  Streptomyces peucetius
  7phf-assembly2_C  TM=4.677E-01  e=7.112E-01  Streptomyces peucetius

Sequence (76 aa):
WEEVHYRGESLLQTMVGMMPKLTTLSPQGTVHAKTIYSAVNVLRRVPPGPVFALLSTEACFVPMGGGYWTFDQALV